Protein AF-A0A9D3Z284-F1 (afdb_monomer)

Sequence (78 aa):
MRVPLGETSGTVAYALLPSKDQTSYEECMTAVLDACLTRDIRPTPSKVVCDFEVAIHNAVRQVMANDIQIQVSFIKMH

Solvent-accessible surface area (backbone atoms only — not comparable to full-atom values): 5168 Å²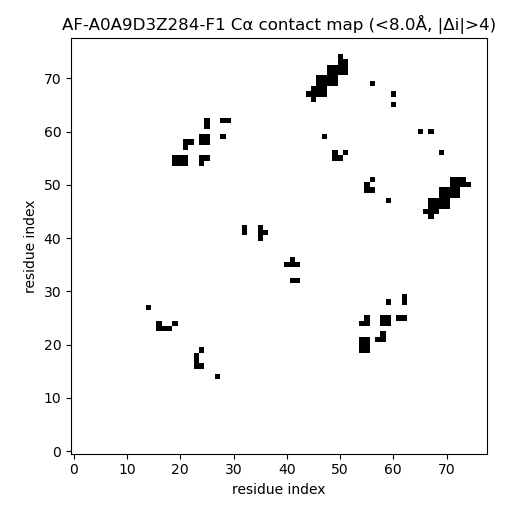 total; per-residue (Å²): 138,87,77,92,56,85,99,56,90,80,87,85,84,88,79,92,64,99,56,83,48,33,66,56,42,33,52,52,52,49,54,51,51,50,59,32,46,80,69,78,39,82,89,77,69,64,60,48,76,41,64,85,47,68,33,52,57,52,20,49,52,71,75,42,68,84,83,49,44,79,43,73,45,86,80,73,88,125

Structure (mmCIF, N/CA/C/O backbone):
data_AF-A0A9D3Z284-F1
#
_entry.id   AF-A0A9D3Z284-F1
#
loop_
_atom_site.group_PDB
_atom_site.id
_atom_site.type_symbol
_atom_site.label_atom_id
_atom_site.label_alt_id
_atom_site.label_comp_id
_atom_site.label_asym_id
_atom_site.label_entity_id
_atom_site.label_seq_id
_atom_site.pdbx_PDB_ins_code
_atom_site.Cartn_x
_atom_site.Cartn_y
_atom_site.Cartn_z
_atom_site.occupancy
_atom_site.B_iso_or_equiv
_atom_site.auth_seq_id
_atom_site.auth_comp_id
_atom_site.auth_asym_id
_atom_site.auth_atom_id
_atom_site.pdbx_PDB_model_num
ATOM 1 N N . MET A 1 1 ? 4.747 12.505 -19.368 1.00 31.61 1 MET A N 1
ATOM 2 C CA . MET A 1 1 ? 6.164 12.927 -19.382 1.00 31.61 1 MET A CA 1
ATOM 3 C C . MET A 1 1 ? 6.900 12.092 -18.341 1.00 31.61 1 MET A C 1
ATOM 5 O O . MET A 1 1 ? 6.539 12.181 -17.178 1.00 31.61 1 MET A O 1
ATOM 9 N N . ARG A 1 2 ? 7.817 11.198 -18.740 1.00 34.91 2 ARG A N 1
ATOM 10 C CA . ARG A 1 2 ? 8.643 10.416 -17.800 1.00 34.91 2 ARG A CA 1
ATOM 11 C C . ARG A 1 2 ? 10.000 11.107 -17.699 1.00 34.91 2 ARG A C 1
ATOM 13 O O . ARG A 1 2 ? 10.665 11.263 -18.716 1.00 34.91 2 ARG A O 1
ATOM 20 N N . VAL A 1 3 ? 10.357 11.570 -16.505 1.00 36.16 3 VAL A N 1
ATOM 21 C CA . VAL A 1 3 ? 11.650 12.208 -16.223 1.00 36.16 3 VAL A CA 1
ATOM 22 C C . VAL A 1 3 ? 12.579 11.132 -15.652 1.00 36.16 3 VAL A C 1
ATOM 24 O O . VAL A 1 3 ? 12.162 10.445 -14.718 1.00 36.16 3 VAL A O 1
ATOM 27 N N . PRO A 1 4 ? 13.797 10.937 -16.185 1.00 42.16 4 PRO A N 1
ATOM 28 C CA . PRO A 1 4 ? 14.759 10.028 -15.584 1.00 42.16 4 PRO A CA 1
ATOM 29 C C . PRO A 1 4 ? 15.373 10.717 -14.360 1.00 42.16 4 PRO A C 1
ATOM 31 O O . PRO A 1 4 ? 16.135 11.671 -14.491 1.00 42.16 4 PRO A O 1
ATOM 34 N N . LEU A 1 5 ? 15.012 10.256 -13.165 1.00 48.78 5 LEU A N 1
ATOM 35 C CA . LEU A 1 5 ? 15.709 10.589 -11.924 1.00 48.78 5 LEU A CA 1
ATOM 36 C C . LEU A 1 5 ? 16.658 9.431 -11.616 1.00 48.78 5 LEU A C 1
ATOM 38 O O . LEU A 1 5 ? 16.241 8.274 -11.667 1.00 48.78 5 LEU A O 1
ATOM 42 N N . GLY A 1 6 ? 17.932 9.740 -11.369 1.00 45.59 6 GLY A N 1
ATOM 43 C CA . GLY A 1 6 ? 18.979 8.749 -11.112 1.00 45.59 6 GLY A CA 1
ATOM 44 C C . GLY A 1 6 ? 18.536 7.679 -10.111 1.00 45.59 6 GLY A C 1
ATOM 45 O O . GLY A 1 6 ? 18.035 8.015 -9.046 1.00 45.59 6 GLY A O 1
ATOM 46 N N . GLU A 1 7 ? 18.657 6.411 -10.514 1.00 52.16 7 GLU A N 1
ATOM 47 C CA . GLU A 1 7 ? 18.501 5.142 -9.766 1.00 52.16 7 GLU A CA 1
ATOM 48 C C . GLU A 1 7 ? 17.418 5.008 -8.671 1.00 52.16 7 GLU A C 1
ATOM 50 O O . GLU A 1 7 ? 17.388 4.020 -7.945 1.00 52.16 7 GLU A O 1
ATOM 55 N N . THR A 1 8 ? 16.457 5.923 -8.570 1.00 49.97 8 THR A N 1
ATOM 56 C CA . THR A 1 8 ? 15.347 5.837 -7.616 1.00 49.97 8 THR A CA 1
ATOM 57 C C . THR A 1 8 ? 14.077 6.338 -8.282 1.00 49.97 8 THR A C 1
ATOM 59 O O . THR A 1 8 ? 13.806 7.534 -8.368 1.00 49.97 8 THR A O 1
ATOM 62 N N . SER A 1 9 ? 13.276 5.396 -8.779 1.00 55.34 9 SER A N 1
ATOM 63 C CA . SER A 1 9 ? 11.890 5.679 -9.147 1.00 55.34 9 SER A CA 1
ATOM 64 C C . SER A 1 9 ? 11.038 5.612 -7.877 1.00 55.34 9 SER A C 1
ATOM 66 O O . SER A 1 9 ? 10.917 4.565 -7.248 1.00 55.34 9 SER A O 1
ATOM 68 N N . GLY A 1 10 ? 10.500 6.754 -7.450 1.00 55.91 10 GLY A N 1
ATOM 69 C CA . GLY A 1 10 ? 9.548 6.828 -6.344 1.00 55.91 10 GLY A CA 1
ATOM 70 C C . GLY A 1 10 ? 8.123 6.812 -6.884 1.00 55.91 10 GLY A C 1
ATOM 71 O O . GLY A 1 10 ? 7.777 7.642 -7.722 1.00 55.91 10 GLY A O 1
ATOM 72 N N . THR A 1 11 ? 7.290 5.885 -6.412 1.00 60.75 11 THR A N 1
ATOM 73 C CA . THR A 1 11 ? 5.838 5.957 -6.634 1.00 60.75 11 THR A CA 1
ATOM 74 C C . THR A 1 11 ? 5.227 6.696 -5.452 1.00 60.75 11 THR A C 1
ATOM 76 O O . THR A 1 11 ? 5.391 6.268 -4.314 1.00 60.75 11 THR A O 1
ATOM 79 N N . VAL A 1 12 ? 4.547 7.811 -5.715 1.00 60.66 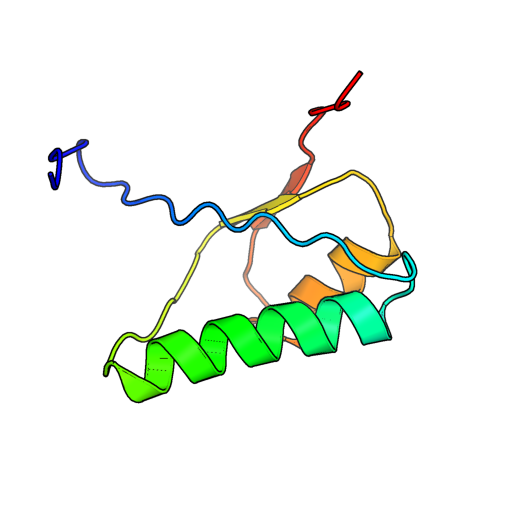12 VAL A N 1
ATOM 80 C CA . VAL A 1 12 ? 3.787 8.547 -4.698 1.00 60.66 12 VAL A CA 1
ATOM 81 C C . VAL A 1 12 ? 2.314 8.227 -4.907 1.00 60.66 12 VAL A C 1
ATOM 83 O O . VAL A 1 12 ? 1.780 8.467 -5.989 1.00 60.66 12 VAL A O 1
ATOM 86 N N . ALA A 1 13 ? 1.671 7.681 -3.881 1.00 65.88 13 ALA A N 1
ATOM 87 C CA . ALA A 1 13 ? 0.231 7.477 -3.845 1.00 65.88 13 ALA A CA 1
ATOM 88 C C . ALA A 1 13 ? -0.374 8.432 -2.813 1.00 65.88 13 ALA A C 1
ATOM 90 O O . ALA A 1 13 ? 0.138 8.553 -1.703 1.00 65.88 13 ALA A O 1
ATOM 91 N N . TYR A 1 14 ? -1.454 9.110 -3.191 1.00 66.50 14 TYR A N 1
ATOM 92 C CA . TYR A 1 14 ? -2.270 9.897 -2.276 1.00 66.50 14 TYR A CA 1
ATOM 93 C C . TYR A 1 14 ? -3.643 9.241 -2.188 1.00 66.50 14 TYR A C 1
ATOM 95 O O . TYR A 1 14 ? -4.284 9.020 -3.217 1.00 66.50 14 TYR A O 1
ATOM 103 N N . ALA A 1 15 ? -4.076 8.916 -0.973 1.00 70.88 15 ALA A N 1
ATOM 104 C CA . ALA A 1 15 ? -5.355 8.275 -0.719 1.00 70.88 15 ALA A CA 1
ATOM 105 C C . ALA A 1 15 ? -6.141 9.085 0.311 1.00 70.88 15 ALA A C 1
ATOM 107 O O . ALA A 1 15 ? -5.674 9.318 1.425 1.00 70.88 15 ALA A O 1
ATOM 108 N N . LEU A 1 16 ? -7.345 9.509 -0.071 1.00 76.44 16 LEU A N 1
ATOM 109 C CA . LEU A 1 16 ? -8.329 10.073 0.848 1.00 76.44 16 LEU A CA 1
ATOM 110 C C . LEU A 1 16 ? -9.135 8.914 1.421 1.00 76.44 16 LEU A C 1
ATOM 112 O O . LEU A 1 16 ? -10.047 8.410 0.769 1.00 76.44 16 LEU A O 1
ATOM 116 N N . LEU A 1 17 ? -8.754 8.465 2.612 1.00 79.00 17 LEU A N 1
ATOM 117 C CA . LEU A 1 17 ? -9.419 7.349 3.271 1.00 79.00 17 LEU A CA 1
ATOM 118 C C . LEU A 1 17 ? -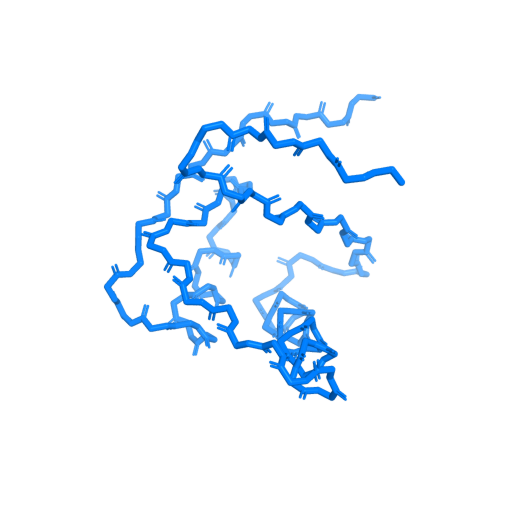10.571 7.844 4.158 1.00 79.00 17 LEU A C 1
ATOM 120 O O . LEU A 1 17 ? -10.442 8.893 4.795 1.00 79.00 17 LEU A O 1
ATOM 124 N N . PRO A 1 18 ? -11.696 7.105 4.212 1.00 74.38 18 PRO A N 1
ATOM 125 C CA . PRO A 1 18 ? -12.848 7.462 5.042 1.00 74.38 18 PRO A CA 1
ATOM 126 C C . PRO A 1 18 ? -12.540 7.369 6.543 1.00 74.38 18 PRO A C 1
ATOM 128 O O . PRO A 1 18 ? -13.173 8.046 7.352 1.00 74.38 18 PRO A O 1
ATOM 131 N N . SER A 1 19 ? -11.552 6.556 6.911 1.00 78.62 19 SER A N 1
ATOM 132 C CA . SER A 1 19 ? -11.061 6.369 8.271 1.00 78.62 19 SER A CA 1
ATOM 133 C C . SER A 1 19 ? -9.551 6.122 8.263 1.00 78.62 19 SER A C 1
ATOM 135 O O . SER A 1 19 ? -8.949 5.784 7.245 1.00 78.62 19 SER A O 1
ATOM 137 N N . LYS A 1 20 ? -8.932 6.323 9.429 1.00 81.06 20 LYS A N 1
ATOM 138 C CA . LYS A 1 20 ? -7.496 6.112 9.674 1.00 81.06 20 LYS A CA 1
ATOM 139 C C . LYS A 1 20 ? -7.222 4.788 10.395 1.00 81.06 20 LYS A C 1
ATOM 141 O O . LYS A 1 20 ? -6.290 4.682 11.190 1.00 81.06 20 LYS A O 1
ATOM 146 N N . ASP A 1 21 ? -8.090 3.798 10.200 1.00 88.94 21 ASP A N 1
ATOM 147 C CA . ASP A 1 21 ? -7.891 2.467 10.770 1.00 88.94 21 ASP A CA 1
ATOM 148 C C . ASP A 1 21 ? -6.962 1.615 9.899 1.00 88.94 21 ASP A C 1
ATOM 150 O O . ASP A 1 21 ? -6.730 1.891 8.722 1.00 88.94 21 ASP A O 1
ATOM 154 N N . GLN A 1 22 ? -6.387 0.583 10.516 1.00 90.69 22 GLN A N 1
ATOM 155 C CA . GLN A 1 22 ? -5.406 -0.285 9.872 1.00 90.69 22 GLN A CA 1
ATOM 156 C C . GLN A 1 22 ? -5.995 -0.985 8.639 1.00 90.69 22 GLN A C 1
ATOM 158 O O . GLN A 1 22 ? -5.358 -0.985 7.590 1.00 90.69 22 GLN A O 1
ATOM 163 N N . THR A 1 23 ? -7.214 -1.517 8.743 1.00 91.38 23 THR A N 1
ATOM 164 C CA . THR A 1 23 ? -7.886 -2.236 7.652 1.00 91.38 23 THR A CA 1
ATOM 165 C C . THR A 1 23 ? -8.045 -1.357 6.413 1.00 91.38 23 THR A C 1
ATOM 167 O O . THR A 1 23 ? -7.738 -1.792 5.308 1.00 91.38 23 THR A O 1
ATOM 170 N N . SER A 1 24 ? -8.421 -0.090 6.586 1.00 89.56 24 SER A N 1
ATOM 171 C CA . SER A 1 24 ? -8.563 0.868 5.484 1.00 89.56 24 SER A CA 1
ATOM 172 C C . SER A 1 24 ? -7.234 1.139 4.774 1.00 89.56 24 SER A C 1
ATOM 174 O O . SER A 1 24 ? -7.191 1.267 3.548 1.00 89.56 24 SER A O 1
ATOM 176 N N . TYR A 1 25 ? -6.124 1.189 5.519 1.00 91.00 25 TYR A N 1
ATOM 177 C CA . TYR A 1 25 ? -4.791 1.283 4.922 1.00 91.00 25 TYR A CA 1
ATOM 178 C C . TYR A 1 25 ? -4.406 0.005 4.169 1.00 91.00 25 TYR A C 1
ATOM 180 O O . TYR A 1 25 ? -3.847 0.094 3.074 1.00 91.00 25 TYR A O 1
ATOM 188 N N . GLU A 1 26 ? -4.711 -1.170 4.725 1.00 92.56 26 GLU A N 1
ATOM 189 C CA . GLU A 1 26 ? -4.436 -2.464 4.090 1.00 92.56 26 GLU A CA 1
ATOM 190 C C . GLU A 1 26 ? -5.189 -2.616 2.764 1.00 92.56 26 GLU A C 1
ATOM 192 O O . GLU A 1 26 ? -4.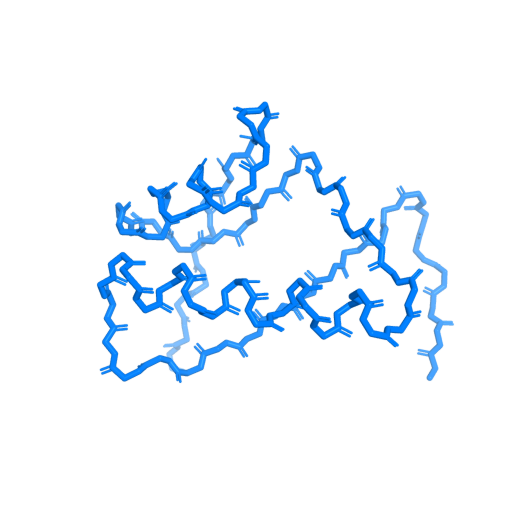579 -2.937 1.740 1.00 92.56 26 GLU A O 1
ATOM 197 N N . GLU A 1 27 ? -6.489 -2.314 2.759 1.00 91.38 27 GLU A N 1
ATOM 198 C CA . GLU A 1 27 ? -7.336 -2.330 1.564 1.00 91.38 27 GLU A CA 1
ATOM 199 C C . GLU A 1 27 ? -6.809 -1.366 0.498 1.00 91.38 27 GLU A C 1
ATOM 201 O O . GLU A 1 27 ? -6.654 -1.742 -0.666 1.00 91.38 27 GLU A O 1
ATOM 206 N N . CYS A 1 28 ? -6.461 -0.138 0.895 1.00 90.06 28 CYS A N 1
ATOM 207 C CA . CYS A 1 28 ? -5.916 0.858 -0.019 1.00 90.06 28 CYS A CA 1
ATOM 208 C C . CYS A 1 28 ? -4.610 0.391 -0.673 1.00 90.06 28 CYS A C 1
ATOM 210 O O . CYS A 1 28 ? -4.451 0.500 -1.890 1.00 90.06 28 CYS A O 1
ATOM 212 N N . MET A 1 29 ? -3.654 -0.106 0.114 1.00 90.19 29 MET A N 1
ATOM 213 C CA . MET A 1 29 ? -2.368 -0.551 -0.426 1.00 90.19 29 MET A CA 1
ATOM 214 C C . MET A 1 29 ? -2.525 -1.790 -1.304 1.00 90.19 29 MET A C 1
ATOM 216 O O . MET A 1 29 ? -1.908 -1.855 -2.366 1.00 90.19 29 MET A O 1
ATOM 220 N N . THR A 1 30 ? -3.382 -2.732 -0.908 1.00 91.44 30 THR A N 1
ATOM 221 C CA . THR A 1 30 ? -3.686 -3.925 -1.706 1.00 91.44 30 THR A CA 1
ATOM 222 C C . THR A 1 30 ? -4.286 -3.531 -3.053 1.00 91.44 30 THR A C 1
ATOM 224 O O . THR A 1 30 ? -3.783 -3.959 -4.088 1.00 91.44 30 THR A O 1
ATOM 227 N N . ALA A 1 31 ? -5.259 -2.613 -3.074 1.00 90.94 31 ALA A N 1
ATOM 228 C CA . ALA A 1 31 ? -5.857 -2.119 -4.314 1.00 90.94 31 ALA A CA 1
ATOM 229 C C . ALA A 1 31 ? -4.828 -1.448 -5.245 1.00 90.94 31 ALA A C 1
ATOM 231 O O . ALA A 1 31 ? -4.889 -1.607 -6.467 1.00 90.94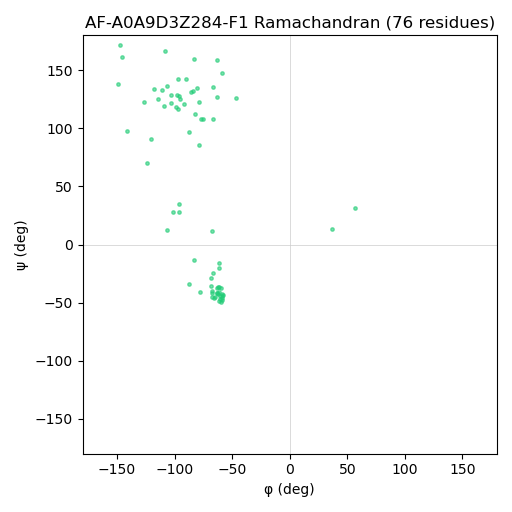 31 ALA A O 1
ATOM 232 N N . VAL A 1 32 ? -3.855 -0.718 -4.687 1.00 88.56 32 VAL A N 1
ATOM 233 C CA . VAL A 1 32 ? -2.747 -0.139 -5.464 1.00 88.56 32 VAL A CA 1
ATOM 234 C C . VAL A 1 32 ? -1.854 -1.235 -6.051 1.00 88.56 32 VAL A C 1
ATOM 236 O O . VAL A 1 32 ? -1.529 -1.179 -7.239 1.00 88.56 32 VAL A O 1
ATOM 239 N N . LEU A 1 33 ? -1.471 -2.239 -5.257 1.00 89.06 33 LEU A N 1
ATOM 240 C CA . LEU A 1 33 ? -0.642 -3.356 -5.720 1.00 89.06 33 LEU A CA 1
ATOM 241 C C . LEU A 1 33 ? -1.351 -4.188 -6.795 1.00 89.06 33 LEU A C 1
ATOM 243 O O . LEU A 1 33 ? -0.738 -4.509 -7.813 1.00 89.06 33 LEU A O 1
ATOM 247 N N . ASP A 1 34 ? -2.644 -4.452 -6.631 1.00 91.94 34 ASP A N 1
ATOM 248 C CA . ASP A 1 34 ? -3.471 -5.134 -7.627 1.00 91.94 34 ASP A CA 1
ATOM 249 C C . ASP A 1 34 ? -3.553 -4.319 -8.924 1.00 91.94 34 ASP A C 1
ATOM 251 O O . ASP A 1 34 ? -3.376 -4.846 -10.028 1.00 91.94 34 ASP A O 1
ATOM 255 N N . ALA A 1 35 ? -3.731 -2.998 -8.825 1.00 89.38 35 ALA A N 1
ATOM 256 C CA . ALA A 1 35 ? -3.705 -2.115 -9.986 1.00 89.38 35 ALA A CA 1
ATOM 257 C C . ALA A 1 35 ? -2.338 -2.129 -10.698 1.00 89.38 35 ALA A C 1
ATOM 259 O O . ALA A 1 35 ? -2.290 -2.081 -11.931 1.00 89.38 35 ALA A O 1
ATOM 260 N N . CYS A 1 36 ? -1.225 -2.223 -9.970 1.00 88.38 36 CYS A N 1
ATOM 261 C CA . CYS A 1 36 ? 0.092 -2.435 -10.569 1.00 88.38 36 CYS A CA 1
ATOM 262 C C . CYS A 1 36 ? 0.177 -3.801 -11.264 1.00 88.38 36 CYS A C 1
ATOM 264 O O . CYS A 1 36 ? 0.605 -3.872 -12.417 1.00 88.38 36 CYS A O 1
ATOM 266 N N . LEU A 1 37 ? -0.302 -4.859 -10.610 1.00 89.44 37 LEU A N 1
ATOM 267 C CA . LEU A 1 37 ? -0.259 -6.224 -11.123 1.00 89.44 37 LEU A CA 1
ATOM 268 C C . LEU A 1 37 ? -1.044 -6.381 -12.431 1.00 89.44 37 LEU A C 1
ATOM 270 O O . LEU A 1 37 ? -0.549 -7.007 -13.366 1.00 89.44 37 LEU A O 1
ATOM 274 N N . THR A 1 38 ? -2.218 -5.750 -12.551 1.00 94.50 38 THR A N 1
ATOM 275 C CA . THR A 1 38 ? -3.004 -5.736 -13.808 1.00 94.50 38 THR A CA 1
ATOM 276 C C . THR A 1 38 ? -2.267 -5.085 -14.986 1.00 94.50 38 THR A C 1
ATOM 278 O O . THR A 1 38 ? -2.656 -5.270 -16.136 1.00 94.50 38 THR A O 1
ATOM 281 N N . ARG A 1 39 ? -1.197 -4.329 -14.713 1.00 91.25 39 ARG A N 1
ATOM 282 C CA . ARG A 1 39 ? -0.325 -3.673 -15.701 1.00 91.25 39 ARG A CA 1
ATOM 283 C C . ARG A 1 39 ? 1.042 -4.358 -15.824 1.00 91.25 39 ARG A C 1
ATOM 285 O O . ARG A 1 39 ? 1.951 -3.768 -16.400 1.00 91.25 39 ARG A O 1
ATOM 292 N N . ASP A 1 40 ? 1.180 -5.560 -15.263 1.00 90.94 40 ASP A N 1
ATOM 293 C CA . ASP A 1 40 ? 2.424 -6.334 -15.153 1.00 90.94 40 ASP A CA 1
ATOM 294 C C . ASP A 1 40 ? 3.565 -5.583 -14.434 1.00 90.94 40 ASP A C 1
ATOM 296 O O . ASP A 1 40 ? 4.751 -5.763 -14.704 1.00 90.94 40 ASP A O 1
ATOM 300 N N . ILE A 1 41 ? 3.203 -4.715 -13.484 1.00 87.06 41 ILE A N 1
ATOM 301 C CA . ILE A 1 41 ? 4.135 -4.008 -12.602 1.00 87.06 41 ILE A CA 1
ATOM 302 C C . ILE A 1 41 ? 4.096 -4.691 -11.235 1.00 87.06 41 ILE A C 1
ATOM 304 O O . ILE A 1 41 ? 3.030 -4.856 -10.648 1.00 87.06 41 ILE A O 1
ATOM 308 N N . ARG A 1 42 ? 5.264 -5.051 -10.694 1.00 87.06 42 ARG A N 1
ATOM 309 C CA . ARG A 1 42 ? 5.398 -5.677 -9.368 1.00 87.06 42 ARG A CA 1
ATOM 310 C C . ARG A 1 42 ? 6.282 -4.808 -8.476 1.00 87.06 42 ARG A C 1
ATOM 312 O O . ARG A 1 42 ? 7.502 -4.951 -8.522 1.00 87.06 42 ARG A O 1
ATOM 319 N N . PRO A 1 43 ? 5.700 -3.867 -7.713 1.00 81.75 43 PRO A N 1
ATOM 320 C CA . PRO A 1 43 ? 6.473 -3.018 -6.821 1.00 81.75 43 PRO A CA 1
ATOM 321 C C . PRO A 1 43 ? 7.147 -3.858 -5.733 1.00 81.75 43 PRO A C 1
ATOM 323 O O . PRO A 1 43 ? 6.484 -4.606 -5.021 1.00 81.75 43 PRO A O 1
ATOM 326 N N . THR A 1 44 ? 8.459 -3.701 -5.578 1.00 82.19 44 THR A N 1
ATOM 327 C CA . THR A 1 44 ? 9.239 -4.287 -4.478 1.00 82.19 44 THR A CA 1
ATOM 328 C C . THR A 1 44 ? 9.982 -3.169 -3.746 1.00 82.19 44 THR A C 1
ATOM 330 O O . THR A 1 44 ? 11.193 -3.008 -3.929 1.00 82.19 44 THR A O 1
ATOM 333 N N . PRO A 1 45 ? 9.268 -2.306 -3.001 1.00 81.06 45 PRO A N 1
ATOM 334 C CA . PRO A 1 45 ? 9.903 -1.191 -2.318 1.00 81.06 45 PRO A CA 1
ATOM 335 C C . PRO A 1 45 ? 10.830 -1.712 -1.216 1.00 81.06 45 PRO A C 1
ATOM 337 O O . PRO A 1 45 ? 10.450 -2.581 -0.442 1.00 81.06 45 PRO A O 1
ATOM 340 N N . SER A 1 46 ? 12.032 -1.148 -1.108 1.00 83.62 46 SER A N 1
ATOM 341 C CA . SER A 1 46 ? 12.899 -1.318 0.070 1.00 83.62 46 SER A CA 1
ATOM 342 C C . SER A 1 46 ? 12.530 -0.351 1.202 1.00 83.62 46 SER A C 1
ATOM 344 O O . SER A 1 46 ? 12.979 -0.498 2.339 1.00 83.62 46 SER A O 1
ATOM 346 N N . LYS A 1 47 ? 11.710 0.659 0.887 1.00 85.94 47 LYS A N 1
ATOM 347 C CA . LYS A 1 47 ? 11.333 1.739 1.791 1.00 85.94 47 LYS A CA 1
ATOM 348 C C . LYS A 1 47 ? 9.934 2.261 1.492 1.00 85.94 47 LYS A C 1
ATOM 350 O O . LYS A 1 47 ? 9.601 2.509 0.334 1.00 85.94 47 LYS A O 1
ATOM 355 N N . VAL A 1 48 ? 9.164 2.510 2.546 1.00 86.31 48 VAL A N 1
ATOM 356 C CA . VAL A 1 48 ? 7.865 3.187 2.497 1.00 86.31 48 VAL A CA 1
ATOM 357 C C . VAL A 1 48 ? 7.951 4.471 3.312 1.00 86.31 48 VAL A C 1
ATOM 359 O O . VAL A 1 48 ? 8.493 4.476 4.416 1.00 86.31 48 VAL A O 1
ATOM 362 N N . VAL A 1 49 ? 7.444 5.567 2.747 1.00 85.75 49 VAL A N 1
ATOM 363 C CA . VAL A 1 49 ? 7.338 6.857 3.433 1.00 85.75 49 VAL A CA 1
ATOM 364 C C . VAL A 1 49 ? 5.865 7.127 3.720 1.00 85.75 49 VAL A C 1
ATOM 366 O O . VAL A 1 49 ? 5.076 7.189 2.780 1.00 85.75 49 VAL A O 1
ATOM 369 N N . CYS A 1 50 ? 5.492 7.260 4.990 1.00 83.69 50 CYS A N 1
ATOM 370 C CA . CYS A 1 50 ? 4.100 7.445 5.406 1.00 83.69 50 CYS A CA 1
ATOM 371 C C . CYS A 1 50 ? 3.972 8.318 6.660 1.00 83.69 50 CYS A C 1
ATOM 373 O O . CYS A 1 50 ? 4.967 8.653 7.300 1.00 83.69 50 CYS A O 1
ATOM 375 N N . ASP A 1 51 ? 2.744 8.683 7.025 1.00 83.06 51 ASP A N 1
ATOM 376 C CA . ASP A 1 51 ? 2.473 9.432 8.255 1.00 83.06 51 ASP A CA 1
ATOM 377 C C . ASP A 1 51 ? 2.856 8.638 9.514 1.00 83.06 51 ASP A C 1
ATOM 379 O O . ASP A 1 51 ? 2.917 7.411 9.494 1.00 83.06 51 ASP A O 1
ATOM 383 N N . PHE A 1 52 ? 3.079 9.340 10.634 1.00 81.81 52 PHE A N 1
ATOM 384 C CA . PHE A 1 52 ? 3.517 8.765 11.922 1.00 81.81 52 PHE A CA 1
ATOM 385 C C . PHE A 1 52 ? 2.467 7.869 12.616 1.00 81.81 52 PHE A C 1
ATOM 387 O O . PHE A 1 52 ? 2.588 7.543 13.797 1.00 81.81 52 PHE A O 1
ATOM 394 N N . GLU A 1 53 ? 1.391 7.499 11.934 1.00 84.69 53 GLU A N 1
ATOM 395 C CA . GLU A 1 53 ? 0.277 6.786 12.545 1.00 84.69 53 GLU A CA 1
ATOM 396 C C . GLU A 1 53 ? 0.587 5.285 12.679 1.00 84.69 53 GLU A C 1
ATOM 398 O O . GLU A 1 53 ? 1.064 4.624 11.758 1.00 84.69 53 GLU A O 1
ATOM 403 N N . VAL A 1 54 ? 0.294 4.708 13.848 1.00 88.44 54 VAL A N 1
ATOM 404 C CA . VAL A 1 54 ? 0.570 3.282 14.117 1.00 88.44 54 VAL A CA 1
ATOM 405 C C . VAL A 1 54 ? -0.200 2.373 13.153 1.00 88.44 54 VAL A C 1
ATOM 407 O O . VAL A 1 54 ? 0.332 1.357 12.708 1.00 88.44 54 VAL A O 1
ATOM 410 N N . ALA A 1 55 ? -1.429 2.759 12.800 1.00 89.75 55 ALA A N 1
ATOM 411 C CA . ALA A 1 55 ? -2.289 2.000 11.900 1.00 89.75 55 ALA A CA 1
ATOM 412 C C . ALA A 1 55 ? -1.643 1.782 10.521 1.00 89.75 55 ALA A C 1
ATOM 414 O O . ALA A 1 55 ? -1.578 0.643 10.060 1.00 89.75 55 ALA A O 1
ATOM 415 N N . ILE A 1 56 ? -1.090 2.834 9.901 1.00 88.81 56 ILE A N 1
ATOM 416 C CA . ILE A 1 56 ? -0.420 2.711 8.599 1.00 88.81 56 ILE A CA 1
ATOM 417 C C . ILE A 1 56 ? 0.887 1.917 8.705 1.00 88.81 56 ILE A C 1
ATOM 419 O O . ILE A 1 56 ? 1.186 1.116 7.824 1.00 88.81 56 ILE A O 1
ATOM 423 N N . HIS A 1 57 ? 1.637 2.043 9.806 1.00 90.44 57 HIS A N 1
ATOM 424 C CA . HIS A 1 57 ? 2.851 1.245 10.015 1.00 90.44 57 HIS A CA 1
ATOM 425 C C . HIS A 1 57 ? 2.559 -0.259 10.105 1.00 90.44 57 HIS A C 1
ATOM 427 O O . HIS A 1 57 ? 3.308 -1.068 9.556 1.00 90.44 57 HIS A O 1
ATOM 433 N N . ASN A 1 58 ? 1.487 -0.640 10.803 1.00 91.56 58 ASN A N 1
ATOM 434 C CA . ASN A 1 58 ? 1.070 -2.037 10.900 1.00 91.56 58 ASN A CA 1
ATOM 435 C C . ASN A 1 58 ? 0.577 -2.558 9.552 1.00 91.56 58 ASN A C 1
ATOM 437 O O . ASN A 1 58 ? 1.013 -3.621 9.119 1.00 91.56 58 ASN A O 1
ATOM 441 N N . ALA A 1 59 ? -0.250 -1.772 8.863 1.00 92.00 59 ALA A N 1
ATOM 442 C CA . ALA A 1 59 ? -0.755 -2.124 7.546 1.00 92.00 59 ALA A CA 1
ATOM 443 C C . ALA A 1 59 ? 0.389 -2.357 6.545 1.00 92.00 59 ALA A C 1
ATOM 445 O O . ALA A 1 59 ? 0.366 -3.332 5.799 1.00 92.00 59 ALA A O 1
ATOM 446 N N . VAL A 1 60 ? 1.418 -1.495 6.530 1.00 90.88 60 VAL A N 1
ATOM 447 C CA . VAL A 1 60 ? 2.574 -1.647 5.624 1.00 90.88 60 VAL A CA 1
ATOM 448 C C . VAL A 1 60 ? 3.268 -2.988 5.848 1.00 90.88 60 VAL A C 1
ATOM 450 O O . VAL A 1 60 ? 3.574 -3.680 4.882 1.00 90.88 60 VAL A O 1
ATOM 453 N N . ARG A 1 61 ? 3.479 -3.382 7.109 1.00 90.00 61 ARG A N 1
ATOM 454 C CA . ARG A 1 61 ? 4.086 -4.680 7.448 1.00 90.00 61 ARG A CA 1
ATOM 455 C C . ARG A 1 61 ? 3.193 -5.869 7.105 1.00 90.00 61 ARG A C 1
ATOM 457 O O . ARG A 1 61 ? 3.710 -6.949 6.863 1.00 90.00 61 ARG A O 1
ATOM 464 N N . GLN A 1 62 ? 1.876 -5.679 7.123 1.00 91.62 62 GLN A N 1
ATOM 465 C CA . GLN A 1 62 ? 0.915 -6.732 6.809 1.00 91.62 62 GLN A CA 1
ATOM 466 C C . GLN A 1 62 ? 0.802 -6.973 5.297 1.00 91.62 62 GLN A C 1
ATOM 468 O O . GLN A 1 62 ? 0.713 -8.118 4.861 1.00 91.62 62 GLN A O 1
ATOM 473 N N . VAL A 1 63 ? 0.794 -5.900 4.500 1.00 90.31 63 VAL A N 1
ATOM 474 C CA . VAL A 1 63 ? 0.591 -5.964 3.043 1.00 90.31 63 VAL A CA 1
ATOM 475 C C . VAL A 1 63 ? 1.899 -6.188 2.287 1.00 90.31 63 VAL A C 1
ATOM 477 O O . VAL A 1 63 ? 1.906 -6.828 1.236 1.00 90.31 63 VAL A O 1
ATOM 480 N N . MET A 1 64 ? 3.012 -5.648 2.785 1.00 85.94 64 MET A N 1
ATOM 481 C CA . MET A 1 64 ? 4.303 -5.702 2.103 1.00 85.94 64 MET A CA 1
ATOM 482 C C . MET A 1 64 ? 5.286 -6.652 2.802 1.00 85.94 64 MET A C 1
ATOM 484 O O . MET A 1 64 ? 5.062 -7.099 3.922 1.00 85.94 64 MET A O 1
ATOM 488 N N . ALA A 1 65 ? 6.392 -6.988 2.130 1.00 77.25 65 ALA A N 1
ATOM 489 C CA . ALA A 1 65 ? 7.397 -7.902 2.672 1.00 77.25 65 ALA A CA 1
ATOM 490 C C . ALA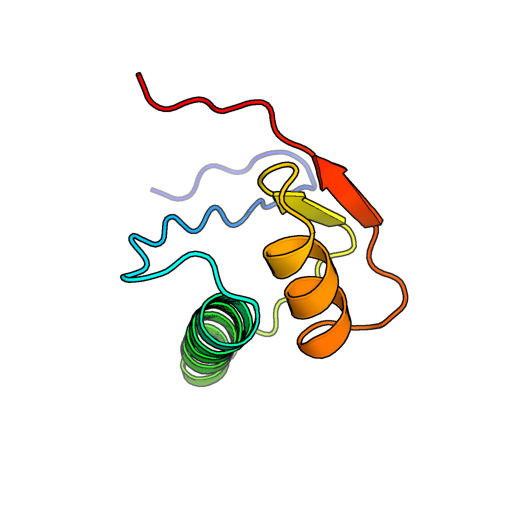 A 1 65 ? 7.998 -7.399 4.003 1.00 77.25 65 ALA A C 1
ATOM 492 O O . ALA A 1 65 ? 8.198 -6.201 4.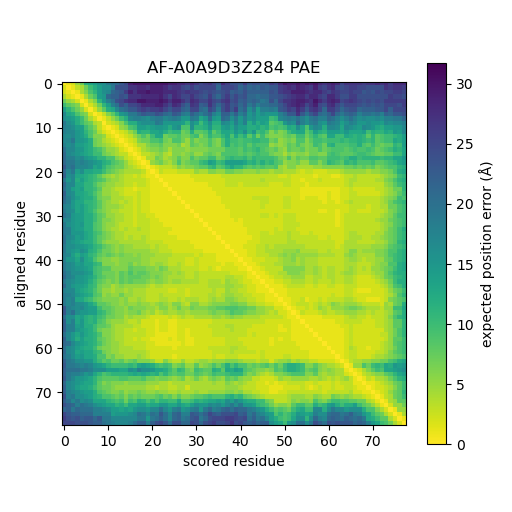198 1.00 77.25 65 ALA A O 1
ATOM 493 N N . ASN A 1 66 ? 8.355 -8.336 4.887 1.00 66.00 66 ASN A N 1
ATOM 494 C CA . ASN A 1 66 ? 8.785 -8.051 6.263 1.00 66.00 66 ASN A CA 1
ATOM 495 C C . ASN A 1 66 ? 10.051 -7.180 6.397 1.00 66.00 66 ASN A C 1
ATOM 497 O O . ASN A 1 66 ? 10.254 -6.591 7.455 1.00 66.00 66 ASN A O 1
ATOM 501 N N . ASP A 1 67 ? 10.893 -7.089 5.364 1.00 79.44 67 ASP A N 1
ATOM 502 C CA . ASP A 1 67 ? 12.182 -6.375 5.412 1.00 79.44 67 ASP A CA 1
ATOM 503 C C . ASP A 1 67 ? 12.106 -4.929 4.875 1.00 79.44 67 ASP A C 1
ATOM 505 O O . ASP A 1 67 ? 13.062 -4.378 4.332 1.00 79.44 67 ASP A O 1
ATOM 509 N N . ILE A 1 68 ? 10.929 -4.303 4.975 1.00 84.75 68 ILE A N 1
ATOM 510 C CA . ILE A 1 68 ? 10.709 -2.922 4.532 1.00 84.75 68 ILE A CA 1
ATOM 511 C C . ILE A 1 68 ? 11.082 -1.911 5.612 1.00 84.75 68 ILE A C 1
ATOM 513 O O . ILE A 1 68 ? 10.621 -1.968 6.754 1.00 84.75 68 ILE A O 1
ATOM 517 N N . GLN A 1 69 ? 11.859 -0.903 5.212 1.00 88.44 69 GLN A N 1
ATOM 518 C CA . GLN A 1 69 ? 12.118 0.262 6.048 1.00 88.44 69 GLN A CA 1
ATOM 519 C C . GLN A 1 69 ? 10.927 1.222 6.004 1.00 88.44 69 GLN A C 1
ATOM 521 O O . GLN A 1 69 ? 10.555 1.726 4.944 1.00 88.44 69 GLN A O 1
ATOM 526 N N . ILE A 1 70 ? 10.357 1.531 7.166 1.00 87.50 70 ILE A N 1
ATOM 527 C CA . ILE A 1 70 ? 9.307 2.546 7.292 1.00 87.50 70 ILE A CA 1
ATOM 528 C C . ILE A 1 70 ? 9.961 3.854 7.731 1.00 87.50 70 ILE A C 1
ATOM 530 O O . ILE A 1 70 ? 10.532 3.935 8.818 1.00 87.50 70 ILE A O 1
ATOM 534 N N . GLN A 1 71 ? 9.879 4.880 6.885 1.00 87.25 71 GLN A N 1
ATOM 535 C CA . GLN A 1 71 ? 10.256 6.241 7.239 1.00 87.25 71 GLN A CA 1
ATOM 536 C C . GLN A 1 71 ? 9.007 7.099 7.407 1.00 87.25 71 GLN A C 1
ATOM 538 O O . GLN A 1 71 ? 8.100 7.097 6.584 1.00 87.25 71 GLN A O 1
ATOM 543 N N . VAL A 1 72 ? 9.007 7.903 8.456 1.00 81.94 72 VAL A N 1
ATOM 544 C CA . VAL A 1 72 ? 7.906 8.810 8.747 1.00 81.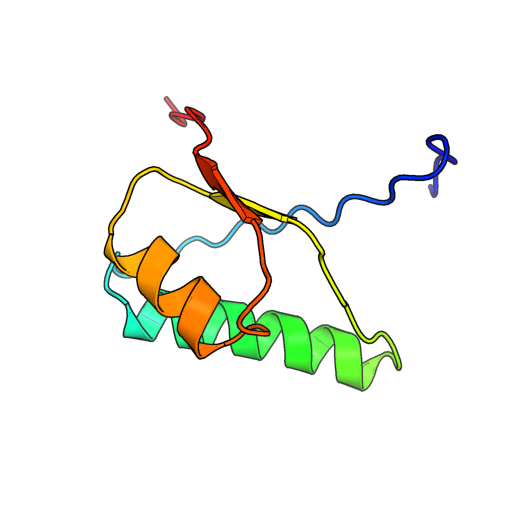94 72 VAL A CA 1
ATOM 545 C C . VAL A 1 72 ? 8.079 10.104 7.949 1.00 81.94 72 VAL A C 1
ATOM 547 O O . VAL A 1 72 ? 9.160 10.700 7.955 1.00 81.94 72 VAL A O 1
ATOM 550 N N . SER A 1 73 ? 7.017 10.563 7.291 1.00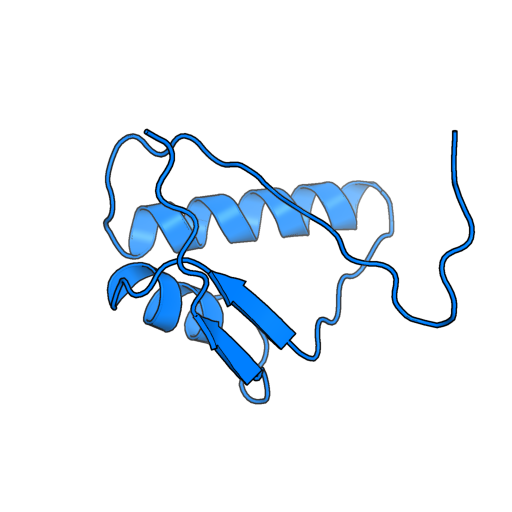 73.31 73 SER A N 1
ATOM 551 C CA . SER A 1 73 ? 6.913 11.907 6.721 1.00 73.31 73 SER A CA 1
ATOM 552 C C . SER A 1 73 ? 6.163 12.862 7.645 1.00 73.31 73 SER A C 1
ATOM 554 O O . SER A 1 73 ? 5.154 12.507 8.243 1.00 73.31 73 SER A O 1
ATOM 556 N N . PHE A 1 74 ? 6.620 14.115 7.698 1.00 61.53 74 PHE A N 1
ATOM 557 C CA . PHE A 1 74 ? 5.941 15.225 8.381 1.00 61.53 74 PHE A CA 1
ATOM 558 C C . PHE A 1 74 ? 5.091 16.069 7.416 1.00 61.53 74 PHE A C 1
ATOM 560 O O . PHE A 1 74 ? 5.017 17.290 7.558 1.00 61.53 74 PHE A O 1
ATOM 567 N N . ILE A 1 75 ? 4.478 15.457 6.399 1.00 57.94 75 ILE A N 1
ATOM 568 C CA . ILE A 1 75 ? 3.643 16.199 5.447 1.00 57.94 75 ILE A CA 1
ATOM 569 C C . ILE A 1 75 ? 2.284 16.446 6.108 1.00 57.94 75 ILE A C 1
ATOM 571 O O . ILE A 1 75 ? 1.333 15.696 5.933 1.00 57.94 75 ILE A O 1
ATOM 575 N N . LYS A 1 76 ? 2.183 17.523 6.892 1.00 49.22 76 LYS A N 1
ATOM 576 C CA . LYS A 1 76 ? 0.883 18.088 7.257 1.00 49.22 76 LYS A CA 1
ATOM 577 C C . LYS A 1 76 ? 0.341 18.842 6.046 1.00 49.22 76 LYS A C 1
ATOM 579 O O . LYS A 1 76 ? 0.859 19.906 5.716 1.00 49.22 76 LYS A O 1
ATOM 584 N N . MET A 1 77 ? -0.686 18.303 5.390 1.00 45.75 77 MET A N 1
ATOM 585 C CA . MET A 1 77 ? -1.543 19.125 4.534 1.00 45.75 77 MET A CA 1
ATOM 586 C C . MET A 1 77 ? -2.290 20.109 5.442 1.00 45.75 77 MET A C 1
ATOM 588 O O . MET A 1 77 ? -3.119 19.695 6.253 1.00 45.75 77 MET A O 1
ATOM 592 N N . HIS A 1 78 ? -1.894 21.379 5.362 1.00 38.25 78 HIS A N 1
ATOM 593 C CA . HIS A 1 78 ? -2.583 22.525 5.951 1.00 38.25 78 HIS A CA 1
ATOM 594 C C . HIS A 1 78 ? -3.611 23.080 4.970 1.00 38.25 78 HIS A C 1
ATOM 596 O O . HIS A 1 78 ? -3.303 23.085 3.755 1.00 38.25 78 HIS A O 1
#

Radius of gyration: 13.17 Å; Cα contacts (8 Å, |Δi|>4): 68; chains: 1; bounding box: 32×31×34 Å

Mean predicted aligned error: 8.3 Å

Secondary structure (DSSP, 8-state):
-----TT--PPP-----S--SHHHHHHHHHHHHHHHHTTT-----SEEEE-S-HHHHHHHHHHS-TTPEEEE------

pLDDT: mean 77.44, std 16.92, range [31.61, 94.5]

Foldseek 3Di:
DDDDDPPDDDDDDDDDFPDLALVRLLVVVVVVQVVCVVVVHHDQALEDEEAPDPSNVVSCCVNHPVNHHYHYDPDDPD

Nearest PDB structures (foldseek):
  3n2b-assembly2_D  TM=4.885E-01  e=2.751E-01  Vibrio cholerae O1 biovar El Tor str. N16961
  2yfq-assembly1_B  TM=5.639E-01  e=1.214E+00  Peptoniphilus asaccharolyticus
  5o22-assembly2_D  TM=4.717E-01  e=1.501E+00  Escherichia coli K-12
  5o22-assembly1_B  TM=4.784E-01  e=1.501E+00  Escherichia coli K-12
  2gn4-assembly1_A  TM=3.850E-01  e=6.176E+00  Helicobacter pylori

Organism: Dreissena polymorpha (NCBI:txid45954)